Protein AF-A0A933XSS4-F1 (afdb_monomer_lite)

Foldseek 3Di:
DDPVVVVVVVVVVVVVVVCVVVVVVVVVVVVVVVVVVFVVQQCVQVVVLVVLLVVVVVCVVVVNPDPPVSLVVVLVVQQVQPDDAADPDPGGDWDWEDDPQWTFTSADDDHRDRPRLDTHHLPNQACVLANCQNVQDW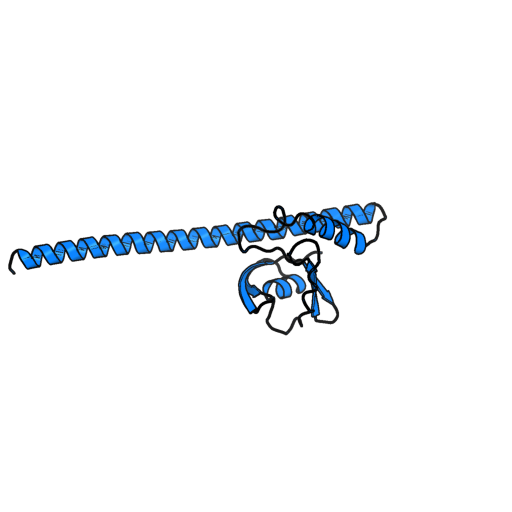GWDFGHHNVRDTDTHTHHHRD

Structure (mmCIF, N/CA/C/O backbone):
data_AF-A0A933XSS4-F1
#
_entry.id   AF-A0A933XSS4-F1
#
loop_
_atom_site.group_PDB
_atom_site.id
_atom_site.type_symbol
_atom_site.label_atom_id
_atom_site.label_alt_id
_atom_site.label_comp_id
_atom_site.label_asym_id
_atom_site.label_entity_id
_atom_site.label_seq_id
_atom_site.pdbx_PDB_ins_code
_atom_site.Cartn_x
_atom_site.Cartn_y
_atom_site.Cartn_z
_atom_site.occupancy
_atom_site.B_iso_or_equiv
_atom_site.auth_seq_id
_atom_site.auth_comp_id
_atom_site.auth_asym_id
_atom_site.auth_atom_id
_atom_site.pdbx_PDB_model_num
ATOM 1 N N . MET A 1 1 ? -39.384 1.639 45.411 1.00 54.41 1 MET A N 1
ATOM 2 C CA . MET A 1 1 ? -38.331 0.917 44.657 1.00 54.41 1 MET A CA 1
ATOM 3 C C . MET A 1 1 ? -37.497 0.108 45.641 1.00 54.41 1 MET A C 1
ATOM 5 O O . MET A 1 1 ? -36.806 0.692 46.465 1.00 54.41 1 MET A O 1
ATOM 9 N N . THR A 1 2 ? -37.630 -1.216 45.622 1.00 59.88 2 THR A N 1
ATOM 10 C CA . THR A 1 2 ? -36.925 -2.168 46.502 1.00 59.88 2 THR A CA 1
ATOM 11 C C . THR A 1 2 ? -35.406 -2.105 46.301 1.00 59.88 2 THR A C 1
ATOM 13 O O . THR A 1 2 ? -34.949 -1.953 45.174 1.00 59.88 2 THR A O 1
ATOM 16 N N . GLY A 1 3 ? -34.599 -2.255 47.360 1.00 71.69 3 GLY A N 1
ATOM 17 C CA . GLY A 1 3 ? -33.126 -2.127 47.297 1.00 71.69 3 GLY A CA 1
ATOM 18 C C . GLY A 1 3 ? -32.446 -2.928 46.170 1.00 71.69 3 GLY A C 1
ATOM 19 O O . GLY A 1 3 ? -31.468 -2.467 45.588 1.00 71.69 3 GLY A O 1
ATOM 20 N N . LYS A 1 4 ? -33.039 -4.060 45.767 1.00 74.88 4 LYS A N 1
ATOM 21 C CA . LYS A 1 4 ? -32.613 -4.883 44.622 1.00 74.88 4 LYS A CA 1
ATOM 22 C C . LYS A 1 4 ? -32.643 -4.150 43.269 1.00 74.88 4 LYS A C 1
ATOM 24 O O . LYS A 1 4 ? -31.709 -4.300 42.490 1.00 74.88 4 LYS A O 1
ATOM 29 N N . THR A 1 5 ? -33.660 -3.326 42.986 1.00 80.50 5 THR A N 1
ATOM 30 C CA . THR A 1 5 ? -33.756 -2.592 41.705 1.00 80.50 5 THR A CA 1
ATOM 31 C C . THR A 1 5 ? -32.757 -1.440 41.629 1.00 80.50 5 THR A C 1
ATOM 33 O O . THR A 1 5 ? -32.263 -1.132 40.552 1.00 80.50 5 THR A O 1
ATOM 36 N N . ARG A 1 6 ? -32.418 -0.823 42.771 1.00 81.75 6 ARG A N 1
ATOM 37 C CA . ARG A 1 6 ? -31.360 0.199 42.847 1.00 81.75 6 ARG A CA 1
ATOM 38 C C . ARG A 1 6 ? -29.975 -0.403 42.606 1.00 81.75 6 ARG A C 1
ATOM 40 O O . ARG A 1 6 ? -29.200 0.171 41.851 1.00 81.75 6 ARG A O 1
ATOM 47 N N . GLY A 1 7 ? -29.696 -1.570 43.191 1.00 87.19 7 GLY A N 1
ATOM 48 C CA . GLY A 1 7 ? -28.447 -2.299 42.947 1.00 87.19 7 GLY A CA 1
ATOM 49 C C . GLY A 1 7 ? -28.279 -2.700 41.479 1.00 87.19 7 GLY A C 1
ATOM 50 O O . GLY A 1 7 ? -27.239 -2.430 40.888 1.00 87.19 7 GLY A O 1
ATOM 51 N N . LEU A 1 8 ? -29.329 -3.254 40.862 1.00 89.44 8 LEU A N 1
ATOM 52 C CA . LEU A 1 8 ? -29.329 -3.605 39.435 1.00 89.44 8 LEU A CA 1
ATOM 53 C C . LEU A 1 8 ? -29.082 -2.395 38.524 1.00 89.44 8 LEU A C 1
ATOM 55 O O . LEU A 1 8 ? -28.307 -2.500 37.578 1.00 89.44 8 LEU A O 1
ATOM 59 N N . LEU A 1 9 ? -29.692 -1.243 38.826 1.00 92.12 9 LEU A N 1
ATOM 60 C CA . LEU A 1 9 ? -29.495 -0.018 38.049 1.00 92.12 9 LEU A CA 1
ATOM 61 C C . LEU A 1 9 ? -28.033 0.457 38.095 1.00 92.12 9 LEU A C 1
ATOM 63 O O . LEU A 1 9 ? -27.469 0.802 37.063 1.00 92.12 9 LEU A O 1
ATOM 67 N N . LEU A 1 10 ? -27.402 0.437 39.274 1.00 92.44 10 LEU A N 1
ATOM 68 C CA . LEU A 1 10 ? -25.999 0.840 39.434 1.00 92.44 10 LEU A CA 1
ATOM 69 C C . LEU A 1 10 ? -25.039 -0.104 38.705 1.00 92.44 10 LEU A C 1
ATOM 71 O O . LEU A 1 10 ? -24.097 0.363 38.067 1.00 92.44 10 LEU A O 1
ATOM 75 N N . ILE A 1 11 ? -25.299 -1.413 38.754 1.00 94.12 11 ILE A N 1
ATOM 76 C CA . ILE A 1 11 ? -24.520 -2.407 38.005 1.00 94.12 11 ILE A CA 1
ATOM 77 C C . ILE A 1 11 ? -24.645 -2.146 36.504 1.00 94.12 11 ILE A C 1
ATOM 79 O O . ILE A 1 11 ? -23.640 -2.127 35.802 1.00 94.12 11 ILE A O 1
ATOM 83 N N . LEU A 1 12 ? -25.857 -1.887 36.010 1.00 95.31 12 LEU A N 1
ATOM 84 C CA . LEU A 1 12 ? -26.089 -1.636 34.589 1.00 95.31 12 LEU A CA 1
ATOM 85 C C . LEU A 1 12 ? -25.390 -0.355 34.112 1.00 95.31 12 LEU A C 1
ATOM 87 O O . LEU A 1 12 ? -24.801 -0.346 33.034 1.00 95.31 12 LEU A O 1
ATOM 91 N N . ILE A 1 13 ? -25.382 0.693 34.941 1.00 95.69 13 ILE A N 1
ATOM 92 C CA . ILE A 1 13 ? -24.642 1.931 34.664 1.00 95.69 13 ILE A CA 1
ATOM 93 C C . ILE A 1 13 ? -23.130 1.667 34.632 1.00 95.69 13 ILE A C 1
ATOM 95 O O . ILE A 1 13 ? -22.476 2.085 33.684 1.00 95.69 13 ILE A O 1
ATOM 99 N N . MET A 1 14 ? -22.578 0.944 35.613 1.00 95.69 14 MET A N 1
ATOM 100 C CA . MET A 1 14 ? -21.150 0.581 35.656 1.00 95.69 14 MET A CA 1
ATOM 101 C C . MET A 1 14 ? -20.717 -0.258 34.447 1.00 95.69 14 MET A C 1
ATOM 103 O O . MET A 1 14 ? -19.660 -0.026 33.864 1.00 95.69 14 MET A O 1
ATOM 107 N N . VAL A 1 15 ? -21.541 -1.229 34.048 1.00 97.06 15 VAL A N 1
ATOM 108 C CA . VAL A 1 15 ? -21.283 -2.049 32.860 1.00 97.06 15 VAL A CA 1
ATOM 109 C C . VAL A 1 15 ? -21.323 -1.173 31.608 1.00 97.06 15 VAL A C 1
ATOM 111 O O . VAL A 1 15 ? -20.397 -1.216 30.802 1.00 97.06 15 VAL A O 1
ATOM 114 N N . GLY A 1 16 ? -22.346 -0.326 31.472 1.00 97.19 16 GLY A N 1
ATOM 115 C CA . GLY A 1 16 ? -22.486 0.587 30.339 1.00 97.19 16 GLY A CA 1
ATOM 116 C C . GLY A 1 16 ? -21.311 1.556 30.195 1.00 97.19 16 GLY A C 1
ATOM 117 O O . GLY A 1 16 ? -20.795 1.726 29.092 1.00 97.19 16 GLY A O 1
ATOM 118 N N . THR A 1 17 ? -20.838 2.149 31.296 1.00 97.00 17 THR A N 1
ATOM 119 C CA . THR A 1 17 ? -19.678 3.052 31.258 1.00 97.00 17 THR A CA 1
ATOM 120 C C . THR A 1 17 ? -18.398 2.311 30.894 1.00 97.00 17 THR A C 1
ATOM 122 O O . THR A 1 17 ? -17.622 2.819 30.088 1.00 97.00 17 THR A O 1
ATOM 125 N N . CYS A 1 18 ? -18.194 1.098 31.414 1.00 96.69 18 CYS A N 1
ATOM 126 C CA . CYS A 1 18 ? -17.037 0.277 31.069 1.00 96.69 18 CYS A CA 1
ATOM 127 C C . CYS A 1 18 ? -17.011 -0.051 29.566 1.00 96.69 18 CYS A C 1
ATOM 129 O O . CYS A 1 18 ? -16.018 0.228 28.895 1.00 96.69 18 CYS A O 1
ATOM 131 N N . PHE A 1 19 ? -18.131 -0.521 29.004 1.00 97.19 19 PHE A N 1
ATOM 132 C CA . PHE A 1 19 ? -18.240 -0.786 27.566 1.00 97.19 19 PHE A CA 1
ATOM 133 C C . PHE A 1 19 ? -18.041 0.469 26.713 1.00 97.19 19 PHE A C 1
ATOM 135 O O . PHE A 1 19 ? -17.357 0.403 25.693 1.00 97.19 19 PHE A O 1
ATOM 142 N N . ALA A 1 20 ? -18.594 1.612 27.125 1.00 96.81 20 ALA A N 1
ATOM 143 C CA . ALA A 1 20 ? -18.435 2.864 26.393 1.00 96.81 20 ALA A CA 1
ATOM 144 C C . ALA A 1 20 ? -16.966 3.313 26.344 1.00 96.81 20 ALA A C 1
ATOM 146 O O . ALA A 1 20 ? -16.462 3.655 25.274 1.00 96.81 20 ALA A O 1
ATOM 147 N N . VAL A 1 21 ? -16.259 3.260 27.478 1.00 97.19 21 VAL A N 1
ATOM 148 C CA . VAL A 1 21 ? -14.840 3.641 27.559 1.00 97.19 21 VAL A CA 1
ATOM 149 C C . VAL A 1 21 ? -13.971 2.683 26.746 1.00 97.19 21 VAL A C 1
ATOM 151 O O . VAL A 1 21 ? -13.146 3.131 25.950 1.00 97.19 21 VAL A O 1
ATOM 154 N N . THR A 1 22 ? -14.176 1.371 26.883 1.00 96.75 22 THR A N 1
ATOM 155 C CA . THR A 1 22 ? -13.418 0.366 26.126 1.00 96.75 22 THR A CA 1
ATOM 156 C C . THR A 1 22 ? -13.694 0.456 24.627 1.00 96.75 22 THR A C 1
ATOM 158 O O . THR A 1 22 ? -12.761 0.370 23.829 1.00 96.75 22 THR A O 1
ATOM 161 N N . GLY A 1 23 ? -14.950 0.658 24.225 1.00 96.56 23 GLY A N 1
ATOM 162 C CA . GLY A 1 23 ? -15.330 0.820 22.823 1.00 96.56 23 GLY A CA 1
ATOM 163 C C . GLY A 1 23 ? -14.694 2.060 22.200 1.00 96.56 23 GLY A C 1
ATOM 164 O O . GLY A 1 23 ? -14.075 1.972 21.141 1.00 96.56 23 GLY A O 1
ATOM 165 N N . LEU A 1 24 ? -14.765 3.200 22.895 1.00 96.50 24 LEU A N 1
ATOM 166 C CA . LEU A 1 24 ? -14.163 4.446 22.427 1.00 96.50 24 LEU A CA 1
ATOM 167 C C . LEU A 1 24 ? -12.635 4.349 22.342 1.00 96.50 24 LEU A C 1
ATOM 169 O O . LEU A 1 24 ? -12.043 4.789 21.359 1.00 96.50 24 LEU A O 1
ATOM 173 N N . SER A 1 25 ? -11.996 3.734 23.339 1.00 95.62 25 SER A N 1
ATOM 174 C CA . SER A 1 25 ? -10.547 3.528 23.348 1.00 95.62 25 SER A CA 1
ATOM 175 C C . SER A 1 25 ? -10.087 2.650 22.181 1.00 95.62 25 SER A C 1
ATOM 177 O O . SER A 1 25 ? -9.169 3.037 21.459 1.00 95.62 25 SER A O 1
ATOM 179 N N . ASN A 1 26 ? -10.768 1.524 21.930 1.00 94.62 26 ASN A N 1
ATOM 180 C CA . ASN A 1 26 ? -10.470 0.665 20.781 1.00 94.62 26 ASN A CA 1
ATOM 181 C C . ASN A 1 26 ? -10.677 1.393 19.451 1.00 94.62 26 ASN A C 1
ATOM 183 O O . ASN A 1 26 ? -9.857 1.255 18.547 1.00 94.62 26 ASN A O 1
ATOM 187 N N . TYR A 1 27 ? -11.739 2.192 19.335 1.00 95.31 27 TYR A N 1
ATOM 188 C CA . TYR A 1 27 ? -12.007 2.965 18.126 1.00 95.31 27 TYR A CA 1
ATOM 189 C C . TYR A 1 27 ? -10.886 3.969 17.826 1.00 95.31 27 TYR A C 1
ATOM 191 O O . TYR A 1 27 ? -10.375 4.010 16.706 1.00 95.31 27 TYR A O 1
ATOM 199 N N . ILE A 1 28 ? -10.461 4.741 18.831 1.00 95.00 28 ILE A N 1
ATOM 200 C CA . ILE A 1 28 ? -9.361 5.703 18.685 1.00 95.00 28 ILE A CA 1
ATOM 201 C C . ILE A 1 28 ? -8.062 4.975 18.331 1.00 95.00 28 ILE A C 1
ATOM 203 O O . ILE A 1 28 ? -7.372 5.378 17.396 1.00 95.00 28 ILE A O 1
ATOM 207 N N . LEU A 1 29 ? -7.746 3.880 19.028 1.00 93.81 29 LEU A N 1
ATOM 208 C CA . LEU A 1 29 ? -6.536 3.102 18.766 1.00 93.81 29 LEU A CA 1
ATOM 209 C C . LEU A 1 29 ? -6.517 2.558 17.334 1.00 93.81 29 LEU A C 1
ATOM 211 O O . LEU A 1 29 ? -5.502 2.659 16.650 1.00 93.81 29 LEU A O 1
ATOM 215 N N . HIS A 1 30 ? -7.646 2.035 16.859 1.00 92.81 30 HIS A N 1
ATOM 216 C CA . HIS A 1 30 ? -7.770 1.516 15.504 1.00 92.81 30 HIS A CA 1
ATOM 217 C C . HIS A 1 30 ? -7.526 2.602 14.447 1.00 92.81 30 HIS A C 1
ATOM 219 O O . HIS A 1 30 ? -6.799 2.372 13.482 1.00 92.81 30 HIS A O 1
ATOM 225 N N . GLN A 1 31 ? -8.076 3.803 14.648 1.00 89.56 31 GLN A N 1
ATOM 226 C CA . GLN A 1 31 ? -7.840 4.941 13.754 1.00 89.56 31 GLN A CA 1
ATOM 227 C C . GLN A 1 31 ? -6.362 5.350 13.730 1.00 89.56 31 GLN A C 1
ATOM 229 O O . GLN A 1 31 ? -5.796 5.545 12.657 1.00 89.56 31 GLN A O 1
ATOM 234 N N . VAL A 1 32 ? -5.715 5.416 14.898 1.00 92.44 32 VAL A N 1
ATOM 235 C CA . VAL A 1 32 ? -4.288 5.759 15.003 1.00 92.44 32 VAL A CA 1
ATOM 236 C C . VAL A 1 32 ? -3.420 4.730 14.285 1.00 92.44 32 VAL A C 1
ATOM 238 O O . VAL A 1 32 ? -2.535 5.107 13.519 1.00 92.44 32 VAL A O 1
ATOM 241 N N . VAL A 1 33 ? -3.685 3.437 14.487 1.00 88.06 33 VAL A N 1
ATOM 242 C CA . VAL A 1 33 ? -2.933 2.367 13.821 1.00 88.06 33 VAL A CA 1
ATOM 243 C C . VAL A 1 33 ? -3.117 2.442 12.308 1.00 88.06 33 VAL A C 1
ATOM 245 O O . VAL A 1 33 ? -2.128 2.361 11.584 1.00 88.06 33 VAL A O 1
ATOM 248 N N . LEU A 1 34 ? -4.344 2.640 11.815 1.00 88.31 34 LEU A N 1
ATOM 249 C CA . LEU A 1 34 ? -4.590 2.782 10.378 1.00 88.31 34 LEU A CA 1
ATOM 250 C C . LEU A 1 34 ? -3.829 3.963 9.777 1.00 88.31 34 LEU A C 1
ATOM 252 O O . LEU A 1 34 ? -3.212 3.814 8.724 1.00 88.31 34 LEU A O 1
ATOM 256 N N . GLU A 1 35 ? -3.833 5.113 10.446 1.00 89.75 35 GLU A N 1
ATOM 257 C CA . GLU A 1 35 ? -3.139 6.297 9.945 1.00 89.75 35 GLU A CA 1
ATOM 258 C C . GLU A 1 35 ? -1.618 6.111 9.947 1.00 89.75 35 GLU A C 1
ATOM 260 O O . GLU A 1 35 ? -0.943 6.419 8.966 1.00 89.75 35 GLU A O 1
ATOM 265 N N . GLN A 1 36 ? -1.073 5.483 10.990 1.00 89.19 36 GLN A N 1
ATOM 266 C CA . GLN A 1 36 ? 0.341 5.109 11.030 1.00 89.19 36 GLN A CA 1
ATOM 267 C C . GLN A 1 36 ? 0.717 4.131 9.909 1.00 89.19 36 GLN A C 1
ATOM 269 O O . GLN A 1 36 ? 1.785 4.270 9.310 1.00 89.19 36 GLN A O 1
ATOM 274 N N . GLN A 1 37 ? -0.144 3.157 9.588 1.00 87.94 37 GLN A N 1
ATOM 275 C CA . GLN A 1 37 ? 0.100 2.251 8.461 1.00 87.94 37 GLN A CA 1
ATOM 276 C C . GLN A 1 37 ? 0.090 2.995 7.122 1.00 87.94 37 GLN A C 1
ATOM 278 O O . GLN A 1 37 ? 0.911 2.684 6.261 1.00 87.94 37 GLN A O 1
ATOM 283 N N . ARG A 1 38 ? -0.783 3.998 6.943 1.00 90.44 38 ARG A N 1
ATOM 284 C CA . ARG A 1 38 ? -0.805 4.832 5.729 1.00 90.44 38 ARG A CA 1
ATOM 285 C C . ARG A 1 38 ? 0.503 5.585 5.527 1.00 90.44 38 ARG A C 1
ATOM 287 O O . ARG A 1 38 ? 1.064 5.520 4.435 1.00 90.44 38 ARG A O 1
ATOM 294 N N . GLU A 1 39 ? 0.993 6.262 6.562 1.00 90.62 39 GLU A N 1
ATOM 295 C CA . GLU A 1 39 ? 2.266 6.990 6.493 1.00 90.62 39 GLU A CA 1
ATOM 296 C C . GLU A 1 39 ? 3.432 6.044 6.207 1.00 90.62 39 GLU A C 1
ATOM 298 O O . GLU A 1 39 ? 4.203 6.263 5.274 1.00 90.62 39 GLU A O 1
ATOM 303 N N . ARG A 1 40 ? 3.495 4.914 6.920 1.00 86.81 40 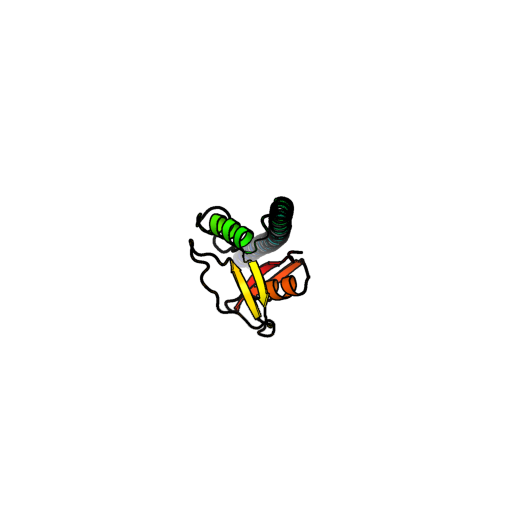ARG A N 1
ATOM 304 C CA . ARG A 1 40 ? 4.536 3.906 6.703 1.00 86.81 40 ARG A CA 1
ATOM 305 C C . ARG A 1 40 ? 4.535 3.370 5.271 1.00 86.81 40 ARG A C 1
ATOM 307 O O . ARG A 1 40 ? 5.598 3.217 4.676 1.00 86.81 40 ARG A O 1
ATOM 314 N N . LEU A 1 41 ? 3.359 3.073 4.720 1.00 88.31 41 LEU A N 1
ATOM 315 C CA . LEU A 1 41 ? 3.208 2.615 3.339 1.00 88.31 41 LEU A CA 1
ATOM 316 C C . LEU A 1 41 ? 3.703 3.665 2.343 1.00 88.31 41 LEU A C 1
ATOM 318 O O . LEU A 1 41 ? 4.415 3.322 1.399 1.00 88.31 41 LEU A O 1
ATOM 322 N N . ARG A 1 42 ? 3.353 4.935 2.564 1.00 90.25 42 ARG A N 1
ATOM 323 C CA . ARG A 1 42 ? 3.792 6.049 1.719 1.00 90.25 42 ARG A CA 1
ATOM 324 C C . ARG A 1 42 ? 5.310 6.182 1.719 1.00 90.25 42 ARG A C 1
ATOM 326 O O . ARG A 1 42 ? 5.914 6.251 0.650 1.00 90.25 42 ARG A O 1
ATOM 333 N N . ASP A 1 43 ? 5.919 6.166 2.899 1.00 88.12 43 ASP A N 1
ATOM 334 C CA . ASP A 1 43 ? 7.370 6.262 3.044 1.00 88.12 43 ASP A CA 1
ATOM 335 C C . ASP A 1 43 ? 8.076 5.081 2.381 1.00 88.12 43 ASP A C 1
ATOM 337 O O . ASP A 1 43 ? 9.064 5.269 1.671 1.00 88.12 43 ASP A O 1
ATOM 341 N N . LEU A 1 44 ? 7.549 3.865 2.552 1.00 85.62 44 LEU A N 1
ATOM 342 C CA . LEU A 1 44 ? 8.085 2.683 1.885 1.00 85.62 44 LEU A CA 1
ATOM 343 C C . LEU A 1 44 ? 8.015 2.826 0.365 1.00 85.62 44 LEU A C 1
ATOM 345 O O . LEU A 1 44 ? 9.048 2.675 -0.283 1.00 85.62 44 LEU A O 1
ATOM 349 N N . ALA A 1 45 ? 6.852 3.150 -0.204 1.00 86.75 45 ALA A N 1
ATOM 350 C CA . ALA A 1 45 ? 6.699 3.297 -1.650 1.00 86.75 45 ALA A CA 1
ATOM 351 C C . ALA A 1 45 ? 7.657 4.361 -2.209 1.00 86.75 45 ALA A C 1
ATOM 353 O O . ALA A 1 45 ? 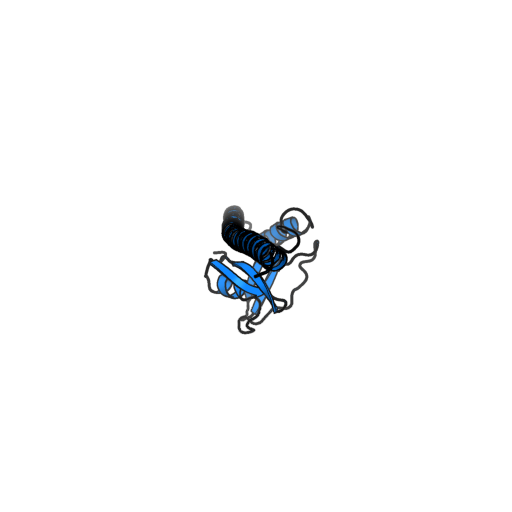8.411 4.095 -3.145 1.00 86.75 45 ALA A O 1
ATOM 354 N N . ARG A 1 46 ? 7.708 5.537 -1.576 1.00 88.38 46 ARG A N 1
ATOM 355 C CA . ARG A 1 46 ? 8.547 6.655 -2.018 1.00 88.38 46 ARG A CA 1
ATOM 356 C C . ARG A 1 46 ? 10.038 6.346 -1.926 1.00 88.38 46 ARG A C 1
ATOM 358 O O . ARG A 1 46 ? 10.794 6.691 -2.834 1.00 88.38 46 ARG A O 1
ATOM 365 N N . ASN A 1 47 ? 10.471 5.703 -0.843 1.00 83.50 47 ASN A N 1
ATOM 366 C CA . ASN A 1 47 ? 11.870 5.322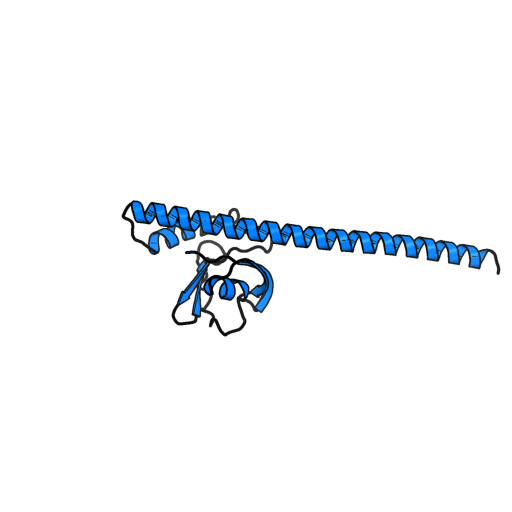 -0.675 1.00 83.50 47 ASN A CA 1
ATOM 367 C C . ASN A 1 47 ? 12.275 4.239 -1.681 1.00 83.50 47 ASN A C 1
ATOM 369 O O . ASN A 1 47 ? 13.350 4.342 -2.262 1.00 83.50 47 ASN A O 1
ATOM 373 N N . HIS A 1 48 ? 11.411 3.256 -1.953 1.00 80.69 48 HIS A N 1
ATOM 374 C CA . HIS A 1 48 ? 11.699 2.217 -2.944 1.00 80.69 48 HIS A CA 1
ATOM 375 C C . HIS A 1 48 ? 11.791 2.778 -4.362 1.00 80.69 48 HIS A C 1
ATOM 377 O O . HIS A 1 48 ? 12.729 2.431 -5.073 1.00 80.69 48 HIS A O 1
ATOM 383 N N . VAL A 1 49 ? 10.890 3.683 -4.759 1.00 83.50 49 VAL A N 1
ATOM 384 C CA . VAL A 1 49 ? 10.985 4.343 -6.072 1.00 83.50 49 VAL A CA 1
ATOM 385 C C . VAL A 1 49 ? 12.305 5.098 -6.208 1.00 83.50 49 VAL A C 1
ATOM 387 O O . VAL A 1 49 ? 13.017 4.894 -7.184 1.00 83.50 49 VAL A O 1
ATOM 390 N N . ARG A 1 50 ? 12.699 5.881 -5.197 1.00 83.56 50 ARG A N 1
ATOM 391 C CA . ARG A 1 50 ? 13.985 6.602 -5.212 1.00 83.56 50 ARG A CA 1
ATOM 392 C C . ARG A 1 50 ? 15.189 5.671 -5.313 1.00 83.56 50 ARG A C 1
ATOM 394 O O . ARG A 1 50 ? 16.161 6.008 -5.982 1.00 83.56 50 ARG A O 1
ATOM 401 N N . LEU A 1 51 ? 15.140 4.515 -4.649 1.00 80.81 51 LEU A N 1
ATOM 402 C CA . LEU A 1 51 ? 16.188 3.502 -4.763 1.00 80.81 51 LEU A CA 1
ATOM 403 C C . LEU A 1 51 ? 16.247 2.940 -6.187 1.00 80.81 51 LEU A C 1
ATOM 405 O O . LEU A 1 51 ? 17.329 2.927 -6.769 1.00 80.81 51 LEU A O 1
ATOM 409 N N . ILE A 1 52 ? 15.102 2.562 -6.766 1.00 76.31 52 ILE A N 1
ATOM 410 C CA . ILE A 1 52 ? 15.006 2.065 -8.149 1.00 76.31 52 ILE A CA 1
ATOM 411 C C . ILE A 1 52 ? 15.553 3.106 -9.137 1.00 76.31 52 ILE A C 1
ATOM 413 O O . ILE A 1 52 ? 16.412 2.778 -9.951 1.00 76.31 52 ILE A O 1
ATOM 417 N N . GLU A 1 53 ? 15.132 4.366 -9.024 1.00 80.12 53 GLU A N 1
ATOM 418 C CA . GLU A 1 53 ? 15.600 5.470 -9.874 1.00 80.12 53 GLU A CA 1
ATOM 419 C C . GLU A 1 53 ? 17.110 5.709 -9.721 1.00 80.12 53 GLU A C 1
ATOM 421 O O . GLU A 1 53 ? 17.815 5.923 -10.707 1.00 80.12 53 GLU A O 1
ATOM 426 N N . SER A 1 54 ? 17.640 5.639 -8.494 1.00 81.50 54 SER A N 1
ATOM 427 C CA . SER A 1 54 ? 19.076 5.821 -8.247 1.00 81.50 54 SER A CA 1
ATOM 428 C C . SER A 1 54 ? 19.930 4.710 -8.861 1.00 81.50 54 SER A C 1
ATOM 430 O O . SER A 1 54 ? 21.002 4.994 -9.400 1.00 81.50 54 SER A O 1
ATOM 432 N N . ILE A 1 55 ? 19.438 3.467 -8.820 1.00 74.50 55 ILE A N 1
ATOM 433 C CA . ILE A 1 55 ? 20.092 2.305 -9.426 1.00 74.50 55 ILE A CA 1
ATOM 434 C C . ILE A 1 55 ? 20.055 2.455 -10.947 1.00 74.50 55 ILE A C 1
ATOM 436 O O . ILE A 1 55 ? 21.105 2.413 -11.585 1.00 74.50 55 ILE A O 1
ATOM 440 N N . ALA A 1 56 ? 18.882 2.755 -11.512 1.00 71.25 56 ALA A N 1
ATOM 441 C CA . ALA A 1 56 ? 18.710 2.967 -12.947 1.00 71.25 56 ALA A CA 1
ATOM 442 C C . ALA A 1 56 ? 19.620 4.088 -13.482 1.00 71.25 56 ALA A C 1
ATOM 444 O O . ALA A 1 56 ? 20.263 3.938 -14.522 1.00 71.25 56 ALA A O 1
ATOM 445 N N . LEU A 1 57 ? 19.743 5.202 -12.749 1.00 76.31 57 LEU A N 1
ATOM 446 C CA . LEU A 1 57 ? 20.628 6.311 -13.112 1.00 76.31 57 LEU A CA 1
ATOM 447 C C . LEU A 1 57 ? 22.113 5.914 -13.070 1.00 76.31 57 LEU A C 1
ATOM 449 O O . LEU A 1 57 ? 22.903 6.391 -13.889 1.00 76.31 57 LEU A O 1
ATOM 453 N N . HIS A 1 58 ? 22.514 5.087 -12.102 1.00 71.06 58 HIS A N 1
ATOM 454 C CA . HIS A 1 58 ? 23.890 4.607 -11.986 1.00 71.06 58 HIS A CA 1
ATOM 455 C C . HIS A 1 58 ? 24.242 3.632 -13.118 1.00 71.06 58 HIS A C 1
ATOM 457 O O . HIS A 1 58 ? 25.290 3.779 -13.746 1.00 71.06 58 HIS A O 1
ATOM 463 N N . GLU A 1 59 ? 23.337 2.705 -13.437 1.00 66.75 59 GLU A N 1
ATOM 464 C CA . GLU A 1 59 ? 23.483 1.738 -14.532 1.00 66.75 59 GLU A CA 1
ATOM 465 C C . GLU A 1 59 ? 23.527 2.431 -15.905 1.00 66.75 59 GLU A C 1
ATOM 467 O O . GLU A 1 59 ? 24.406 2.138 -16.721 1.00 66.75 59 GLU A O 1
ATOM 472 N N . ALA A 1 60 ? 22.679 3.445 -16.120 1.00 66.25 60 ALA A N 1
ATOM 473 C CA . ALA A 1 60 ? 22.697 4.261 -17.334 1.00 66.25 60 ALA A CA 1
ATOM 474 C C . ALA A 1 60 ? 24.038 4.994 -17.532 1.00 66.25 60 ALA A C 1
ATOM 476 O O . ALA A 1 60 ? 24.557 5.059 -18.648 1.00 66.25 60 ALA A O 1
ATOM 477 N N . LYS A 1 61 ? 24.640 5.517 -16.452 1.00 65.56 61 LYS A N 1
ATOM 478 C CA . LYS A 1 61 ? 25.967 6.163 -16.495 1.00 65.56 61 LYS A CA 1
ATOM 479 C C . LYS A 1 61 ? 27.109 5.173 -16.720 1.00 65.56 61 LYS A C 1
ATOM 481 O O . LYS A 1 61 ? 28.123 5.556 -17.295 1.00 65.56 61 LYS A O 1
ATOM 486 N N . ALA A 1 62 ? 26.948 3.923 -16.292 1.00 64.38 62 ALA A N 1
ATOM 487 C CA . ALA A 1 62 ? 27.913 2.849 -16.519 1.00 64.38 62 ALA A CA 1
ATOM 488 C C . ALA A 1 62 ? 27.879 2.296 -17.960 1.00 64.38 62 ALA A C 1
ATOM 490 O O . ALA A 1 62 ? 28.638 1.384 -18.281 1.00 64.38 62 ALA A O 1
ATOM 491 N N . GLY A 1 63 ? 27.015 2.829 -18.836 1.00 56.28 63 GLY A N 1
ATOM 492 C CA . GLY A 1 63 ? 26.871 2.373 -20.222 1.00 56.28 63 GLY A CA 1
ATOM 493 C C . GLY A 1 63 ? 26.155 1.027 -20.357 1.00 56.28 63 GLY A C 1
ATOM 494 O O . GLY A 1 63 ? 26.039 0.506 -21.465 1.00 56.28 63 GLY A O 1
ATOM 495 N N . VAL A 1 64 ? 25.644 0.477 -19.252 1.00 57.62 64 VAL A N 1
ATOM 496 C CA . VAL A 1 64 ? 24.815 -0.728 -19.244 1.00 57.62 64 VAL A CA 1
ATOM 497 C C . VAL A 1 64 ? 23.371 -0.284 -19.461 1.00 57.62 64 VAL A C 1
ATOM 499 O O . VAL A 1 64 ? 22.578 -0.155 -18.535 1.00 57.62 64 VAL A O 1
ATOM 502 N N . LEU A 1 65 ? 23.038 0.030 -20.714 1.00 53.69 65 LEU A N 1
ATOM 503 C CA . LEU A 1 65 ? 21.651 0.221 -21.128 1.00 53.69 65 LEU A CA 1
ATOM 504 C C . LEU A 1 65 ? 20.986 -1.151 -21.154 1.00 53.69 65 LEU A C 1
ATOM 506 O O . LEU A 1 65 ? 21.160 -1.912 -22.102 1.00 53.69 65 LEU A O 1
ATOM 510 N N . GLY A 1 66 ? 20.241 -1.482 -20.109 1.00 53.16 66 GLY A N 1
ATOM 511 C CA . GLY A 1 66 ? 19.512 -2.735 -20.089 1.00 53.16 66 GLY A CA 1
ATOM 512 C C . GLY A 1 66 ? 18.359 -2.683 -19.118 1.00 53.16 66 GLY A C 1
ATOM 513 O O . GLY A 1 66 ? 18.549 -2.861 -17.923 1.00 53.16 66 GLY A O 1
ATOM 514 N N . GLU A 1 67 ? 17.154 -2.528 -19.653 1.00 52.59 67 GLU A N 1
ATOM 515 C CA . GLU A 1 67 ? 15.897 -2.894 -18.990 1.00 52.59 67 GLU A CA 1
ATOM 516 C C . GLU A 1 67 ? 16.006 -4.295 -18.336 1.00 52.59 67 GLU A C 1
ATOM 518 O O . GLU A 1 67 ? 15.469 -4.527 -17.255 1.00 52.59 67 GLU A O 1
ATOM 523 N N . ASP A 1 68 ? 16.822 -5.174 -18.932 1.00 53.19 68 ASP A N 1
ATOM 524 C CA . ASP A 1 68 ? 17.228 -6.485 -18.417 1.00 53.19 68 ASP A CA 1
ATOM 525 C C . ASP A 1 68 ? 18.043 -6.452 -17.116 1.00 53.19 68 ASP A C 1
ATOM 527 O O . ASP A 1 68 ? 17.906 -7.376 -16.322 1.00 53.19 68 ASP A O 1
ATOM 531 N N . LEU A 1 69 ? 18.871 -5.432 -16.855 1.00 55.16 69 LEU A N 1
ATOM 532 C CA . LEU A 1 69 ? 19.635 -5.336 -15.605 1.00 55.16 69 LEU A CA 1
ATOM 533 C C . LEU A 1 69 ? 18.746 -4.860 -14.460 1.00 55.16 69 LEU A C 1
ATOM 535 O O . LEU A 1 69 ? 18.808 -5.438 -13.384 1.00 55.16 69 LEU A O 1
ATOM 539 N N . LEU A 1 70 ? 17.843 -3.905 -14.698 1.00 56.38 70 LEU A N 1
ATOM 540 C CA . LEU A 1 70 ? 16.841 -3.515 -13.706 1.00 56.38 70 LEU A CA 1
ATOM 541 C C . LEU A 1 70 ? 15.944 -4.715 -13.378 1.00 56.38 70 LEU A C 1
ATOM 543 O O . LEU A 1 70 ? 15.753 -5.029 -12.206 1.00 56.38 70 LEU A O 1
ATOM 547 N N . VAL A 1 71 ? 15.473 -5.451 -14.391 1.00 57.22 71 VAL A N 1
ATOM 548 C CA . VAL A 1 71 ? 14.718 -6.699 -14.201 1.00 57.22 71 VAL A CA 1
ATOM 549 C C . VAL A 1 71 ? 15.561 -7.780 -13.512 1.00 57.22 71 VAL A C 1
ATOM 551 O O . VAL A 1 71 ? 15.034 -8.457 -12.639 1.00 57.22 71 VAL A O 1
ATOM 554 N N . ALA A 1 72 ? 16.855 -7.927 -13.814 1.00 54.62 72 ALA A N 1
ATOM 555 C CA . ALA A 1 72 ? 17.739 -8.914 -13.183 1.00 54.62 72 ALA A CA 1
ATOM 556 C C . ALA A 1 72 ? 18.118 -8.556 -11.736 1.00 54.62 72 ALA A C 1
ATOM 558 O O . ALA A 1 72 ? 18.194 -9.435 -10.877 1.00 54.62 72 ALA A O 1
ATOM 559 N N . THR A 1 73 ? 18.316 -7.273 -11.441 1.00 55.97 73 THR A N 1
ATOM 560 C CA . THR A 1 73 ? 18.538 -6.731 -10.097 1.00 55.97 73 THR A CA 1
ATOM 561 C C . THR A 1 73 ? 17.268 -6.908 -9.268 1.00 55.97 73 THR A C 1
ATOM 563 O O . THR A 1 73 ? 17.321 -7.426 -8.153 1.00 55.97 73 THR A O 1
ATOM 566 N N . LEU A 1 74 ? 16.103 -6.596 -9.843 1.00 56.03 74 LEU A N 1
ATOM 567 C CA . LEU A 1 74 ? 14.791 -6.881 -9.260 1.00 56.03 74 LEU A CA 1
ATOM 568 C C . LEU A 1 74 ? 14.548 -8.391 -9.060 1.00 56.03 74 LEU A C 1
ATOM 570 O O . LEU A 1 74 ? 14.037 -8.793 -8.014 1.00 56.03 74 LEU A O 1
ATOM 574 N N . ASP A 1 75 ? 14.959 -9.243 -9.999 1.00 55.31 75 ASP A N 1
ATOM 575 C CA . ASP A 1 75 ? 14.892 -10.707 -9.885 1.00 55.31 75 ASP A CA 1
ATOM 576 C C . ASP A 1 75 ? 15.805 -11.227 -8.761 1.00 55.31 75 ASP A C 1
ATOM 578 O O . ASP A 1 75 ? 15.437 -12.137 -8.016 1.00 55.31 75 ASP A O 1
ATOM 582 N N . HIS A 1 76 ? 16.965 -10.595 -8.550 1.00 51.50 76 HIS A N 1
ATOM 583 C CA . HIS A 1 76 ? 17.852 -10.895 -7.424 1.00 51.50 76 HIS A CA 1
ATOM 584 C C . HIS A 1 76 ? 17.199 -10.559 -6.072 1.00 51.50 76 HIS A C 1
ATOM 586 O O . HIS A 1 76 ? 17.308 -11.343 -5.127 1.00 51.50 76 HIS A O 1
ATOM 592 N N . PHE A 1 77 ? 16.433 -9.464 -5.987 1.00 51.34 77 PHE A N 1
ATOM 593 C CA . PHE A 1 77 ? 15.605 -9.163 -4.809 1.00 51.34 77 PHE A CA 1
ATOM 594 C C . PHE A 1 77 ? 14.461 -10.176 -4.617 1.00 51.34 77 PHE A C 1
ATOM 596 O O . PHE A 1 77 ? 14.123 -10.513 -3.480 1.00 51.34 77 PHE A O 1
ATOM 603 N N . GLY A 1 78 ? 13.897 -10.712 -5.705 1.00 49.62 78 GLY A N 1
ATOM 604 C CA . GLY A 1 78 ? 12.849 -11.742 -5.684 1.00 49.62 78 GLY A CA 1
ATOM 605 C C . GLY A 1 78 ? 13.324 -13.150 -5.289 1.00 49.62 78 GLY A C 1
ATOM 606 O O . GLY A 1 78 ? 12.511 -13.976 -4.862 1.00 49.62 78 GLY A O 1
ATOM 607 N N . LYS A 1 79 ? 14.631 -13.432 -5.387 1.00 46.34 79 LYS A N 1
ATOM 608 C CA . LYS A 1 79 ? 15.242 -14.728 -5.031 1.00 46.34 79 LYS A CA 1
ATOM 609 C C . LYS A 1 79 ? 15.429 -14.954 -3.532 1.00 46.34 79 LYS A C 1
ATOM 611 O O . LYS A 1 79 ? 15.666 -16.092 -3.134 1.00 46.34 79 LYS A O 1
ATOM 616 N N . HIS A 1 80 ? 15.263 -13.927 -2.697 1.00 43.94 80 HIS A N 1
ATOM 617 C CA . HIS A 1 80 ? 15.218 -14.055 -1.238 1.00 43.94 80 HIS A CA 1
ATOM 618 C C . HIS A 1 80 ? 13.761 -13.988 -0.749 1.00 43.94 80 HIS A C 1
ATOM 620 O O . HIS A 1 80 ? 13.266 -12.905 -0.430 1.00 43.94 80 HIS A O 1
ATOM 626 N N . PRO A 1 81 ? 13.047 -15.128 -0.648 1.00 42.53 81 PRO A N 1
ATOM 627 C CA . PRO A 1 81 ? 11.580 -15.162 -0.684 1.00 42.53 81 PRO A CA 1
ATOM 628 C C . PRO A 1 81 ? 10.876 -14.623 0.569 1.00 42.53 81 PRO A C 1
ATOM 630 O O . PRO A 1 81 ? 9.656 -14.715 0.662 1.00 42.53 81 PRO A O 1
ATOM 633 N N . LYS A 1 82 ? 11.609 -14.128 1.576 1.00 41.91 82 LYS A N 1
ATOM 634 C CA . LYS A 1 82 ? 11.032 -13.839 2.898 1.00 41.91 82 LYS A CA 1
ATOM 635 C C . LYS A 1 82 ? 11.397 -12.499 3.525 1.00 41.91 82 LYS A C 1
ATOM 637 O O . LYS A 1 82 ? 10.708 -12.111 4.459 1.00 41.91 82 LYS A O 1
ATOM 642 N N . THR A 1 83 ? 12.418 -11.785 3.051 1.00 40.38 83 THR A N 1
ATOM 643 C CA . THR A 1 83 ? 13.052 -10.784 3.934 1.00 40.38 83 THR A CA 1
ATOM 644 C C . THR A 1 83 ? 12.956 -9.337 3.455 1.00 40.38 83 THR A C 1
ATOM 646 O O . THR A 1 83 ? 13.054 -8.446 4.289 1.00 40.38 83 THR A O 1
ATOM 649 N N . ILE A 1 84 ? 12.746 -9.066 2.158 1.00 43.44 84 ILE A N 1
ATOM 650 C CA . ILE A 1 84 ? 12.897 -7.688 1.636 1.00 43.44 84 ILE A CA 1
ATOM 651 C C . ILE A 1 84 ? 11.613 -7.115 1.009 1.00 43.44 84 ILE A C 1
ATOM 653 O O . ILE A 1 84 ? 11.373 -5.919 1.125 1.00 43.44 84 ILE A O 1
ATOM 657 N N . LEU A 1 85 ? 10.747 -7.936 0.406 1.00 53.59 85 LEU A N 1
ATOM 658 C CA . LEU A 1 85 ? 9.601 -7.437 -0.381 1.00 53.59 85 LEU A CA 1
ATOM 659 C C . LEU A 1 85 ? 8.220 -7.655 0.269 1.00 53.59 85 LEU A C 1
ATOM 661 O O . LEU A 1 85 ? 7.216 -7.152 -0.238 1.00 53.59 85 LEU A O 1
ATOM 665 N N . ASN A 1 86 ? 8.169 -8.380 1.390 1.00 53.56 86 ASN A N 1
ATOM 666 C CA . ASN A 1 86 ? 6.960 -8.552 2.193 1.00 53.56 86 ASN A CA 1
ATOM 667 C C . ASN A 1 86 ? 7.078 -7.693 3.455 1.00 53.56 86 ASN A C 1
ATOM 669 O O . ASN A 1 86 ? 8.025 -7.855 4.224 1.00 53.56 86 ASN A O 1
ATOM 673 N N . PHE A 1 87 ? 6.125 -6.792 3.687 1.00 61.84 87 PHE A N 1
ATOM 674 C CA . PHE A 1 87 ? 6.038 -6.046 4.944 1.00 61.84 87 PHE A CA 1
ATOM 675 C C . PHE A 1 87 ? 4.814 -6.535 5.730 1.00 61.84 87 PHE A C 1
ATOM 677 O O . PHE A 1 87 ? 3.670 -6.193 5.446 1.00 61.84 87 PHE A O 1
ATOM 684 N N . GLY A 1 88 ? 5.060 -7.382 6.729 1.00 59.81 88 GLY A N 1
ATOM 685 C CA . GLY A 1 88 ? 4.000 -8.082 7.462 1.00 59.81 88 GLY A CA 1
ATOM 686 C C . GLY A 1 88 ? 3.475 -9.320 6.724 1.00 59.81 88 GLY A C 1
ATOM 687 O O . GLY A 1 88 ? 4.043 -9.744 5.722 1.00 59.81 88 GLY A O 1
ATOM 688 N N . GLU A 1 89 ? 2.401 -9.920 7.242 1.00 64.69 89 GLU A N 1
ATOM 689 C CA . GLU A 1 89 ? 1.859 -11.190 6.724 1.00 64.69 89 GLU A CA 1
ATOM 690 C C . GLU A 1 89 ? 1.146 -11.044 5.369 1.00 64.69 89 GLU A C 1
ATOM 692 O O . GLU A 1 89 ? 1.099 -11.991 4.588 1.00 64.69 89 GLU A O 1
ATOM 697 N N . THR A 1 90 ? 0.601 -9.859 5.074 1.00 71.06 90 THR A N 1
ATOM 698 C CA . THR A 1 90 ? -0.223 -9.605 3.877 1.00 71.06 90 THR A CA 1
ATOM 699 C C . THR A 1 90 ? 0.351 -8.547 2.936 1.00 71.06 90 THR A C 1
ATOM 701 O O . THR A 1 90 ? -0.138 -8.406 1.813 1.00 71.06 90 THR A O 1
ATOM 704 N N . GLY A 1 91 ? 1.368 -7.796 3.371 1.00 70.69 91 GLY A N 1
ATOM 705 C CA . GLY A 1 91 ? 1.954 -6.710 2.592 1.00 70.69 91 GLY A CA 1
ATOM 706 C C . GLY A 1 91 ? 2.807 -7.246 1.453 1.00 70.69 91 GLY A C 1
ATOM 707 O O . GLY A 1 91 ? 3.747 -8.001 1.691 1.00 70.69 91 GLY A O 1
ATOM 708 N N . LYS A 1 92 ? 2.494 -6.835 0.222 1.00 74.25 92 LYS A N 1
ATOM 709 C CA . LYS A 1 92 ? 3.248 -7.178 -0.990 1.00 74.25 92 LYS A CA 1
ATOM 710 C C . LYS A 1 92 ? 3.670 -5.907 -1.718 1.00 74.25 92 LYS A C 1
ATOM 712 O O . LYS A 1 92 ? 2.892 -4.958 -1.803 1.00 74.25 92 LYS A O 1
ATOM 717 N N . ILE A 1 93 ? 4.872 -5.915 -2.288 1.00 77.06 93 ILE A N 1
ATOM 718 C CA . ILE A 1 93 ? 5.332 -4.890 -3.230 1.00 77.06 93 ILE A CA 1
ATOM 719 C C . ILE A 1 93 ? 5.119 -5.408 -4.652 1.00 77.06 93 ILE A C 1
ATOM 721 O O . ILE A 1 93 ? 5.491 -6.537 -4.972 1.00 77.06 93 ILE A O 1
ATOM 725 N N . LEU A 1 94 ? 4.501 -4.582 -5.495 1.00 80.81 94 LEU A N 1
ATOM 726 C CA . LEU A 1 94 ? 4.271 -4.875 -6.905 1.00 80.81 94 LEU A CA 1
ATOM 727 C C . LEU A 1 94 ? 4.853 -3.751 -7.750 1.00 80.81 94 LEU A C 1
ATOM 729 O O . LEU A 1 94 ? 4.622 -2.576 -7.469 1.00 80.81 94 LEU A O 1
ATOM 733 N N . VAL A 1 95 ? 5.553 -4.127 -8.813 1.00 81.94 95 VAL A N 1
ATOM 734 C CA . VAL A 1 95 ? 6.047 -3.196 -9.829 1.00 81.94 95 VAL A CA 1
ATOM 735 C C . VAL A 1 95 ? 5.405 -3.591 -11.143 1.00 81.94 95 VAL A C 1
ATOM 737 O O . VAL A 1 95 ? 5.382 -4.770 -11.499 1.00 81.94 95 VAL A O 1
ATOM 740 N N . GLY A 1 96 ? 4.860 -2.617 -11.856 1.00 85.38 96 GLY A N 1
ATOM 741 C CA . GLY A 1 96 ? 4.226 -2.843 -13.142 1.00 85.38 96 GLY A CA 1
ATOM 742 C C . GLY A 1 96 ? 4.486 -1.691 -14.090 1.00 85.38 96 GLY A C 1
ATOM 743 O O . GLY A 1 96 ? 4.872 -0.600 -13.674 1.00 85.38 96 GLY A O 1
ATOM 744 N N . ARG A 1 97 ? 4.261 -1.949 -15.372 1.00 86.75 97 ARG A N 1
ATOM 745 C CA . ARG A 1 97 ? 4.330 -0.954 -16.439 1.00 86.75 97 ARG A CA 1
ATOM 746 C C . ARG A 1 97 ? 3.038 -0.945 -17.236 1.00 86.75 97 ARG A C 1
ATOM 748 O O . ARG A 1 97 ? 2.318 -1.942 -17.284 1.00 86.75 97 ARG A O 1
ATOM 755 N N . LEU A 1 98 ? 2.792 0.164 -17.918 1.00 89.06 98 LEU A N 1
ATOM 756 C CA . LEU A 1 98 ? 1.746 0.250 -18.924 1.00 89.06 98 LEU A CA 1
ATOM 757 C C . LEU A 1 98 ? 2.323 -0.172 -20.280 1.00 89.06 98 LEU A C 1
ATOM 759 O O . LEU A 1 98 ? 3.298 0.411 -20.748 1.00 89.06 98 LEU A O 1
ATOM 763 N N . GLN A 1 99 ? 1.717 -1.175 -20.910 1.00 88.31 99 GLN A N 1
ATOM 764 C CA . GLN A 1 99 ? 2.060 -1.635 -22.253 1.00 88.31 99 GLN A CA 1
ATOM 765 C C . GLN A 1 99 ? 0.768 -1.945 -23.010 1.00 88.31 99 GLN A C 1
ATOM 767 O O . GLN A 1 99 ? -0.060 -2.714 -22.531 1.00 88.31 99 GLN A O 1
ATOM 772 N N . GLU A 1 100 ? 0.563 -1.311 -24.168 1.00 88.38 100 GLU A N 1
ATOM 773 C CA . GLU A 1 100 ? -0.628 -1.521 -25.017 1.00 88.38 100 GLU A CA 1
ATOM 774 C C . GLU A 1 100 ? -1.972 -1.365 -24.267 1.00 88.38 100 GLU A C 1
ATOM 776 O O . GLU A 1 100 ? -2.921 -2.121 -24.471 1.00 88.38 100 GLU A O 1
ATOM 781 N N . GLY A 1 101 ? -2.0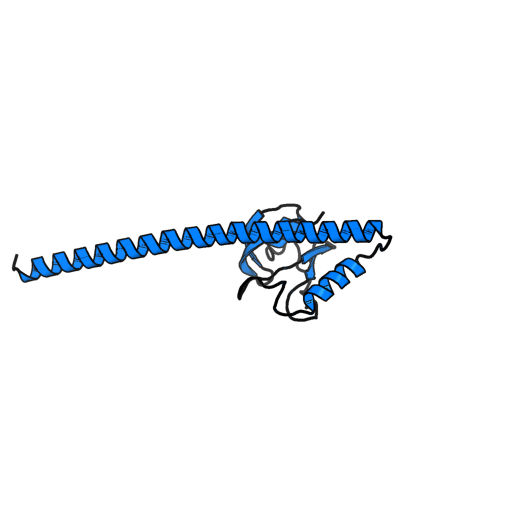57 -0.403 -23.338 1.00 88.50 101 GLY A N 1
ATOM 782 C CA . GLY A 1 101 ? -3.262 -0.176 -22.525 1.00 88.50 101 GLY A CA 1
ATOM 783 C C . GLY A 1 101 ? -3.508 -1.228 -21.433 1.00 88.50 101 GLY A C 1
ATOM 784 O O . GLY A 1 101 ? -4.567 -1.233 -20.799 1.00 88.50 101 GLY A O 1
ATOM 785 N N . LYS A 1 102 ? -2.539 -2.115 -21.189 1.00 90.25 102 LYS A N 1
ATOM 786 C CA . LYS A 1 102 ? -2.580 -3.146 -20.152 1.00 90.25 102 LYS A CA 1
ATOM 787 C C . LYS A 1 102 ? -1.480 -2.922 -19.123 1.00 90.25 102 LYS A C 1
ATOM 789 O O . LYS A 1 102 ? -0.371 -2.498 -19.438 1.00 90.25 102 LYS A O 1
ATOM 794 N N . ILE A 1 103 ? -1.807 -3.237 -17.883 1.00 88.62 103 ILE A N 1
ATOM 795 C CA . ILE A 1 103 ? -0.888 -3.296 -16.760 1.00 88.62 103 ILE A CA 1
ATOM 796 C C . ILE A 1 103 ? -0.137 -4.621 -16.863 1.00 88.62 103 ILE A C 1
ATOM 798 O O . ILE A 1 103 ? -0.733 -5.689 -16.718 1.00 88.62 103 ILE A O 1
ATOM 802 N N . VAL A 1 104 ? 1.163 -4.546 -17.128 1.00 86.19 104 VAL A N 1
ATOM 803 C CA . VAL A 1 104 ? 2.073 -5.693 -17.147 1.00 86.19 104 VAL A CA 1
ATOM 804 C C . VAL A 1 104 ? 2.884 -5.671 -15.860 1.00 86.19 104 VAL A C 1
ATOM 806 O O . VAL A 1 104 ? 3.622 -4.720 -15.604 1.00 86.19 104 VAL A O 1
ATOM 809 N N . PHE A 1 105 ? 2.739 -6.708 -15.040 1.00 81.00 105 PHE A N 1
ATOM 810 C CA . PHE A 1 105 ? 3.465 -6.831 -13.779 1.00 81.00 105 PHE A CA 1
ATOM 811 C C . PHE A 1 105 ? 4.896 -7.296 -14.048 1.00 81.00 105 PHE A C 1
ATOM 813 O O . PHE A 1 105 ? 5.115 -8.375 -14.594 1.00 81.00 105 PHE A O 1
ATOM 820 N N . LEU A 1 106 ? 5.858 -6.469 -13.652 1.00 73.12 106 LEU A N 1
ATOM 821 C CA . LEU A 1 106 ? 7.289 -6.756 -13.725 1.00 73.12 106 LEU A CA 1
ATOM 822 C C . LEU A 1 106 ? 7.758 -7.543 -12.494 1.00 73.12 106 LEU A C 1
ATOM 824 O O . LEU A 1 106 ? 8.677 -8.348 -12.589 1.00 73.12 106 LEU A O 1
ATOM 828 N N . MET A 1 107 ? 7.096 -7.345 -11.347 1.00 67.00 107 MET A N 1
ATOM 829 C CA . MET A 1 107 ? 7.365 -8.060 -10.099 1.00 67.00 107 MET A CA 1
ATOM 830 C C . MET A 1 107 ? 6.064 -8.380 -9.352 1.00 67.00 107 MET A C 1
ATOM 832 O O . MET A 1 107 ? 5.248 -7.490 -9.104 1.00 67.00 107 MET A O 1
ATOM 836 N N . GLY A 1 108 ? 5.914 -9.647 -8.951 1.00 54.19 108 GLY A N 1
ATOM 837 C CA . GLY A 1 108 ? 4.856 -10.146 -8.072 1.00 54.19 108 GLY A CA 1
ATOM 838 C C . GLY A 1 108 ? 5.356 -11.342 -7.256 1.00 54.19 108 GLY A C 1
ATOM 839 O O . GLY A 1 108 ? 5.898 -12.292 -7.813 1.00 54.19 108 GLY A O 1
ATOM 840 N N . LEU A 1 109 ? 5.235 -11.269 -5.930 1.00 49.25 109 LEU A N 1
ATOM 841 C CA . LEU A 1 109 ? 5.802 -12.250 -4.998 1.00 49.25 109 LEU A CA 1
ATOM 842 C C . LEU A 1 109 ? 5.016 -13.565 -4.964 1.00 49.25 109 LEU A C 1
ATOM 844 O O . LEU A 1 109 ? 3.898 -13.588 -4.434 1.00 49.25 109 LEU A O 1
ATOM 848 N N . ASP A 1 110 ? 5.662 -14.621 -5.471 1.00 41.69 110 ASP A N 1
ATOM 849 C CA . ASP A 1 110 ? 6.140 -15.756 -4.663 1.00 41.69 110 ASP A CA 1
ATOM 850 C C . ASP A 1 110 ? 7.418 -16.380 -5.285 1.00 41.69 110 ASP A C 1
ATOM 852 O O . ASP A 1 110 ? 7.381 -16.995 -6.344 1.00 41.69 110 ASP A O 1
ATOM 856 N N . GLY A 1 111 ? 8.563 -16.218 -4.608 1.00 39.31 111 GLY A N 1
ATOM 857 C CA . GLY A 1 111 ? 9.743 -17.096 -4.705 1.00 39.31 111 GLY A CA 1
ATOM 858 C C . GLY A 1 111 ? 10.334 -17.405 -6.089 1.00 39.31 111 GLY A C 1
ATOM 859 O O . GLY A 1 111 ? 10.300 -18.553 -6.527 1.00 39.31 111 GLY A O 1
ATOM 860 N N . GLY A 1 112 ? 10.997 -16.431 -6.720 1.00 34.84 112 GLY A N 1
ATOM 861 C CA . GLY A 1 112 ? 11.946 -16.704 -7.813 1.00 34.84 112 GLY A CA 1
ATOM 862 C C . GLY A 1 112 ? 11.338 -17.085 -9.166 1.00 34.84 112 GLY A C 1
ATOM 863 O O . GLY A 1 112 ? 12.068 -17.385 -10.105 1.00 34.84 112 GLY A O 1
ATOM 864 N N . GLN A 1 113 ? 10.018 -17.033 -9.296 1.00 38.12 113 GLN A N 1
ATOM 865 C CA . GLN A 1 113 ? 9.366 -16.855 -10.582 1.00 38.12 113 GLN A CA 1
ATOM 866 C C . GLN A 1 113 ? 8.586 -15.557 -10.458 1.00 38.12 113 GLN A C 1
ATOM 868 O O . GLN A 1 113 ? 7.742 -15.434 -9.572 1.00 38.12 113 GLN A O 1
ATOM 873 N N . ALA A 1 114 ? 8.859 -14.581 -11.324 1.00 46.00 114 ALA A N 1
ATOM 874 C CA . ALA A 1 114 ? 7.861 -13.578 -11.652 1.00 46.00 114 ALA A CA 1
ATOM 875 C C . ALA A 1 114 ? 6.629 -14.360 -12.120 1.00 46.00 114 ALA A C 1
ATOM 877 O O . ALA A 1 114 ? 6.543 -14.753 -13.284 1.00 46.00 114 ALA A O 1
ATOM 878 N N . ALA A 1 115 ? 5.740 -14.716 -11.189 1.00 45.91 115 ALA A N 1
ATOM 879 C CA . ALA A 1 115 ? 4.487 -15.357 -11.508 1.00 45.91 115 ALA A CA 1
ATOM 880 C C . ALA A 1 115 ? 3.838 -14.393 -12.490 1.00 45.91 115 ALA A C 1
ATOM 882 O O . ALA A 1 115 ? 3.524 -13.265 -12.110 1.00 45.91 115 ALA A O 1
ATOM 883 N N . LYS A 1 116 ? 3.797 -14.792 -13.769 1.00 58.91 116 LYS A N 1
ATOM 884 C CA . LYS A 1 116 ? 3.261 -14.026 -14.893 1.00 58.91 116 LYS A CA 1
ATOM 885 C C . LYS A 1 116 ? 1.799 -13.740 -14.587 1.00 58.91 116 LYS A C 1
ATOM 887 O O . LYS A 1 116 ? 0.909 -14.453 -15.042 1.00 58.91 116 LYS A O 1
ATOM 892 N N . LEU A 1 117 ? 1.559 -12.728 -13.762 1.00 70.50 117 LEU A N 1
ATOM 893 C CA . LEU A 1 117 ? 0.244 -12.180 -13.534 1.00 70.50 117 LEU A CA 1
ATOM 894 C C . LEU A 1 117 ? -0.249 -11.773 -14.919 1.00 70.50 117 LEU A C 1
ATOM 896 O O . LEU A 1 117 ? 0.468 -11.051 -15.625 1.00 70.50 117 LEU A O 1
ATOM 900 N N . PRO A 1 118 ? -1.402 -12.301 -15.358 1.00 76.88 118 PRO A N 1
ATOM 901 C CA . PRO A 1 118 ? -1.901 -11.995 -16.682 1.00 76.88 118 PRO A CA 1
ATOM 902 C C . PRO A 1 118 ? -2.043 -10.474 -16.800 1.00 76.88 118 PRO A C 1
ATOM 904 O O . PRO A 1 118 ? -2.484 -9.838 -15.840 1.00 76.88 118 PRO A O 1
ATOM 907 N N . PRO A 1 119 ? -1.664 -9.874 -17.941 1.00 84.69 119 PRO A N 1
ATOM 908 C CA . PRO A 1 119 ? -1.819 -8.445 -18.131 1.00 84.69 119 PRO A CA 1
ATOM 909 C C . PRO A 1 119 ? -3.274 -8.033 -17.915 1.00 84.69 119 PRO A C 1
ATOM 911 O O . PRO A 1 119 ? -4.185 -8.614 -18.509 1.00 84.69 119 PRO A O 1
ATOM 914 N N . ILE A 1 120 ? -3.489 -7.022 -17.081 1.00 89.38 120 ILE A N 1
ATOM 915 C CA . ILE A 1 120 ? -4.832 -6.550 -16.735 1.00 89.38 120 ILE A CA 1
ATOM 916 C C . ILE A 1 120 ? -5.118 -5.278 -17.536 1.00 89.38 120 ILE A C 1
ATOM 918 O O . ILE A 1 120 ? -4.291 -4.368 -17.517 1.00 89.38 120 ILE A O 1
ATOM 922 N N . PRO A 1 121 ? -6.259 -5.153 -18.237 1.00 92.12 121 PRO A N 1
ATOM 923 C CA . PRO A 1 121 ? -6.623 -3.896 -18.886 1.00 92.12 121 PRO A CA 1
ATOM 924 C C . PRO A 1 121 ? -6.657 -2.745 -17.874 1.00 92.12 121 PRO A C 1
ATOM 926 O O . PRO A 1 121 ? -7.280 -2.881 -16.819 1.00 92.12 121 PRO A O 1
ATOM 929 N N . LEU A 1 122 ? -6.050 -1.600 -18.202 1.00 89.44 122 LEU A N 1
ATOM 930 C CA . LEU A 1 122 ? -6.049 -0.424 -17.318 1.00 89.44 122 LEU A CA 1
ATOM 931 C C . LEU A 1 122 ? -7.482 0.020 -16.960 1.00 89.44 122 LEU A C 1
ATOM 933 O O . LEU A 1 122 ? -7.755 0.423 -15.835 1.00 89.44 122 LEU A O 1
ATOM 937 N N . ALA A 1 123 ? -8.418 -0.141 -17.900 1.00 89.62 123 ALA A N 1
ATOM 938 C CA . ALA A 1 123 ? -9.835 0.186 -17.737 1.00 89.62 123 ALA A CA 1
ATOM 939 C C . ALA A 1 123 ? -10.669 -0.886 -16.997 1.00 89.62 123 ALA A C 1
ATOM 941 O O . ALA A 1 123 ? -11.878 -0.726 -16.866 1.00 89.62 123 ALA A O 1
ATOM 942 N N . SER A 1 124 ? -10.066 -1.985 -16.525 1.00 89.06 124 SER A N 1
ATOM 943 C CA . SER A 1 124 ? -10.798 -3.096 -15.883 1.00 89.06 124 SER A CA 1
ATOM 944 C C . SER A 1 124 ? -11.404 -2.752 -14.517 1.00 89.06 124 SER A C 1
ATOM 946 O O . SER A 1 124 ? -12.248 -3.493 -14.021 1.00 89.06 124 SER A O 1
ATOM 948 N N . GLY A 1 125 ? -10.951 -1.667 -13.881 1.00 89.88 125 GLY A N 1
ATOM 949 C CA . GLY A 1 125 ? -11.326 -1.310 -12.509 1.00 89.88 125 GLY A CA 1
ATOM 950 C C . GLY A 1 125 ? -10.594 -2.106 -11.419 1.00 89.88 125 GLY A C 1
ATOM 951 O O . GLY A 1 125 ? -10.780 -1.806 -10.239 1.00 89.88 125 GLY A O 1
ATOM 952 N N . LEU A 1 126 ? -9.746 -3.070 -11.799 1.00 91.44 126 LEU A N 1
ATOM 953 C CA . LEU A 1 126 ? -8.840 -3.808 -10.915 1.00 91.44 126 LEU A CA 1
ATOM 954 C C . LEU A 1 126 ? -7.491 -3.094 -10.782 1.00 91.44 126 LEU A C 1
ATOM 956 O O . LEU A 1 126 ? -7.153 -2.228 -11.588 1.00 91.44 126 LEU A O 1
ATOM 960 N N . ALA A 1 127 ? -6.706 -3.482 -9.771 1.00 91.50 127 ALA A N 1
ATOM 961 C CA . ALA A 1 127 ? -5.380 -2.916 -9.507 1.00 91.50 127 ALA A CA 1
ATOM 962 C C . ALA A 1 127 ? -5.383 -1.373 -9.459 1.00 91.50 127 ALA A C 1
ATOM 964 O O . ALA A 1 127 ? -4.480 -0.713 -9.977 1.00 91.50 127 ALA A O 1
ATOM 965 N N . GLN A 1 128 ? -6.398 -0.793 -8.814 1.00 95.00 128 GLN A N 1
ATOM 966 C CA . GLN A 1 128 ? -6.645 0.652 -8.787 1.00 95.00 128 GLN A CA 1
ATOM 967 C C . GLN A 1 128 ? -5.441 1.474 -8.294 1.00 95.00 128 GLN A C 1
ATOM 969 O O . GLN A 1 128 ? -5.146 2.499 -8.917 1.00 95.00 128 GLN A O 1
ATOM 974 N N . PRO A 1 129 ? -4.698 1.049 -7.248 1.00 94.12 129 PRO A N 1
ATOM 975 C CA . PRO A 1 129 ? -3.496 1.767 -6.826 1.00 94.12 129 PRO A CA 1
ATOM 976 C C . PRO A 1 129 ? -2.419 1.786 -7.921 1.00 94.12 129 PRO A C 1
ATOM 978 O O . PRO A 1 129 ? -1.806 2.819 -8.176 1.00 94.12 129 PRO A O 1
ATOM 981 N N . MET A 1 130 ? -2.223 0.669 -8.629 1.00 92.19 130 MET A N 1
ATOM 982 C CA . MET A 1 130 ? -1.235 0.583 -9.707 1.00 92.19 130 MET A CA 1
ATOM 983 C C . MET A 1 130 ? -1.653 1.406 -10.926 1.00 92.19 130 MET A C 1
ATOM 985 O O . MET A 1 130 ? -0.821 2.104 -11.493 1.00 92.19 130 MET A O 1
ATOM 989 N N . ALA A 1 131 ? -2.937 1.391 -11.292 1.00 93.88 131 ALA A N 1
ATOM 990 C CA . ALA A 1 131 ? -3.463 2.247 -12.353 1.00 93.88 131 ALA A CA 1
ATOM 991 C C . ALA A 1 131 ? -3.172 3.733 -12.073 1.00 93.88 131 ALA A C 1
ATOM 993 O O . ALA A 1 131 ? -2.677 4.442 -12.944 1.00 93.88 131 ALA A O 1
ATOM 994 N N . ARG A 1 132 ? -3.376 4.187 -10.828 1.00 94.56 132 ARG A N 1
ATOM 995 C CA . ARG A 1 132 ? -3.067 5.564 -10.401 1.00 94.56 132 ARG A CA 1
ATOM 996 C C . ARG A 1 132 ? -1.574 5.893 -10.516 1.00 94.56 132 ARG A C 1
ATOM 998 O O . ARG A 1 132 ? -1.244 6.974 -10.999 1.00 94.56 132 ARG A O 1
ATOM 1005 N N . ALA A 1 133 ? -0.687 4.981 -10.115 1.00 93.75 133 ALA A N 1
ATOM 1006 C CA . ALA A 1 133 ? 0.756 5.156 -10.306 1.00 93.75 133 ALA A CA 1
ATOM 1007 C C . ALA A 1 133 ? 1.140 5.240 -11.789 1.00 93.75 133 ALA A C 1
ATOM 1009 O O . ALA A 1 133 ? 1.916 6.110 -12.172 1.00 93.75 133 ALA A O 1
ATOM 1010 N N . LEU A 1 134 ? 0.557 4.395 -12.643 1.00 92.50 134 LEU A N 1
ATOM 1011 C CA . LEU A 1 134 ? 0.799 4.418 -14.091 1.00 92.50 134 LEU A CA 1
ATOM 1012 C C . LEU A 1 134 ? 0.242 5.677 -14.776 1.00 92.50 134 LEU A C 1
ATOM 1014 O O . LEU A 1 134 ? 0.747 6.078 -15.819 1.00 92.50 134 LEU A O 1
ATOM 1018 N N . GLU A 1 135 ? -0.745 6.339 -14.170 1.00 92.69 135 GLU A N 1
ATOM 1019 C CA . GLU A 1 135 ? -1.215 7.680 -14.551 1.00 92.69 135 GLU A CA 1
ATOM 1020 C C . GLU A 1 135 ? -0.313 8.817 -14.024 1.00 92.69 135 GLU A C 1
ATOM 1022 O O . GLU A 1 135 ? -0.649 9.993 -14.168 1.00 92.69 135 GLU A O 1
ATOM 1027 N N . GLY A 1 136 ? 0.813 8.499 -13.379 1.00 91.88 136 GLY A N 1
ATOM 1028 C CA . GLY A 1 136 ? 1.751 9.487 -12.843 1.00 91.88 136 GLY A CA 1
ATOM 1029 C C . GLY A 1 136 ? 1.350 10.076 -11.488 1.00 91.88 136 GLY A C 1
ATOM 1030 O O . GLY A 1 136 ? 1.906 11.097 -11.082 1.00 91.88 136 GLY A O 1
ATOM 1031 N N . LYS A 1 137 ? 0.378 9.480 -10.786 1.00 94.75 137 LYS A N 1
ATOM 1032 C CA . LYS A 1 137 ? -0.082 9.957 -9.475 1.00 94.75 137 LYS A CA 1
ATOM 1033 C C . LYS A 1 137 ? 0.634 9.223 -8.349 1.00 94.75 137 LYS A C 1
ATOM 1035 O O . LYS A 1 137 ? 0.926 8.038 -8.455 1.00 94.75 137 LYS A O 1
ATOM 1040 N N . SER A 1 138 ? 0.777 9.916 -7.228 1.00 94.12 138 SER A N 1
ATOM 1041 C CA . SER A 1 138 ? 1.292 9.377 -5.969 1.00 94.12 138 SER A CA 1
ATOM 1042 C C . SER A 1 138 ? 0.217 9.435 -4.889 1.00 94.12 138 SER A C 1
ATOM 1044 O O . SER A 1 138 ? -0.659 10.306 -4.933 1.00 94.12 138 SER A O 1
ATOM 1046 N N . GLY A 1 139 ? 0.265 8.541 -3.907 1.00 94.25 139 GLY A N 1
ATOM 1047 C CA . GLY A 1 139 ? -0.623 8.625 -2.753 1.00 94.25 139 GLY A CA 1
ATOM 1048 C C . GLY A 1 139 ? -0.814 7.315 -2.008 1.00 94.25 139 GLY A C 1
ATOM 1049 O O . GLY A 1 139 ? -0.126 6.328 -2.240 1.00 94.25 139 GLY A O 1
ATOM 1050 N N . VAL A 1 140 ? -1.778 7.333 -1.089 1.00 94.69 140 VAL A N 1
ATOM 1051 C CA . VAL A 1 140 ? -2.238 6.157 -0.346 1.00 94.69 140 VAL A CA 1
ATOM 1052 C C . VAL A 1 140 ? -3.740 6.070 -0.516 1.00 94.69 140 VAL A C 1
ATOM 1054 O O . VAL A 1 140 ? -4.433 7.080 -0.391 1.00 94.69 140 VAL A O 1
ATOM 1057 N N . MET A 1 141 ? -4.250 4.880 -0.800 1.00 94.31 141 MET A N 1
ATOM 1058 C CA . MET A 1 141 ? -5.682 4.657 -0.922 1.00 94.31 141 MET A CA 1
ATOM 1059 C C . MET A 1 141 ? -6.078 3.275 -0.435 1.00 94.31 141 MET A C 1
ATOM 1061 O O . MET A 1 141 ? -5.268 2.350 -0.416 1.00 94.31 141 MET A O 1
ATOM 1065 N N . THR A 1 142 ? -7.355 3.147 -0.099 1.00 94.56 142 THR A N 1
ATOM 1066 C CA . THR A 1 142 ? -8.014 1.850 -0.038 1.00 94.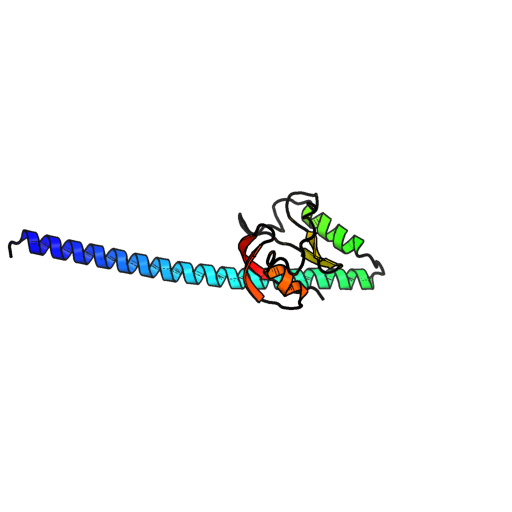56 142 THR A CA 1
ATOM 1067 C C . THR A 1 142 ? -8.673 1.598 -1.393 1.00 94.56 142 THR A C 1
ATOM 1069 O O . THR A 1 142 ? -9.390 2.467 -1.892 1.00 94.56 142 THR A O 1
ATOM 1072 N N . GLY A 1 143 ? -8.381 0.468 -2.031 1.00 93.38 143 GLY A N 1
ATOM 1073 C CA . GLY A 1 143 ? -8.898 0.157 -3.364 1.00 93.38 143 GLY A CA 1
ATOM 1074 C C . GLY A 1 143 ? -8.661 -1.289 -3.771 1.00 93.38 143 GLY A C 1
ATOM 1075 O O . GLY A 1 143 ? -8.000 -2.041 -3.060 1.00 93.38 143 GLY A O 1
ATOM 1076 N N . LEU A 1 144 ? -9.210 -1.681 -4.919 1.00 93.94 144 LEU A N 1
ATOM 1077 C CA . LEU A 1 144 ? -9.119 -3.061 -5.399 1.00 93.94 144 LEU A CA 1
ATOM 1078 C C . LEU A 1 144 ? -7.705 -3.399 -5.885 1.00 93.94 144 LEU A C 1
ATOM 1080 O O . LEU A 1 144 ? -7.138 -2.689 -6.724 1.00 93.94 144 LEU A O 1
ATOM 1084 N N . ASP A 1 145 ? -7.159 -4.512 -5.398 1.00 89.19 145 ASP A N 1
ATOM 1085 C CA . ASP A 1 145 ? -5.936 -5.120 -5.918 1.00 89.19 145 ASP A CA 1
ATOM 1086 C C . ASP A 1 145 ? -6.189 -5.867 -7.246 1.00 89.19 145 ASP A C 1
ATOM 1088 O O . ASP A 1 145 ? -7.274 -5.821 -7.833 1.00 89.19 145 ASP A O 1
ATOM 1092 N N . TYR A 1 146 ? -5.165 -6.549 -7.762 1.00 87.06 146 TYR A N 1
ATOM 1093 C CA . TYR A 1 146 ? -5.268 -7.347 -8.990 1.00 87.06 146 TYR A CA 1
ATOM 1094 C C . TYR A 1 146 ? -6.168 -8.590 -8.844 1.00 87.06 146 TYR A C 1
ATOM 1096 O O . TYR A 1 146 ? -6.559 -9.175 -9.850 1.00 87.06 146 TYR A O 1
ATOM 1104 N N . ARG A 1 147 ? -6.496 -8.999 -7.610 1.00 87.06 147 ARG A N 1
ATOM 1105 C CA . ARG A 1 147 ? -7.410 -10.107 -7.284 1.00 87.06 147 ARG A CA 1
ATOM 1106 C C . ARG A 1 147 ? -8.844 -9.620 -7.061 1.00 87.06 147 ARG A C 1
ATOM 1108 O O . ARG A 1 147 ? -9.717 -10.441 -6.804 1.00 87.06 147 ARG A O 1
ATOM 1115 N N . GLY A 1 148 ? -9.090 -8.310 -7.135 1.00 89.38 148 GLY A N 1
ATOM 1116 C CA . GLY A 1 148 ? -10.386 -7.718 -6.804 1.00 89.38 148 GLY A CA 1
ATOM 1117 C C . GLY A 1 148 ? -10.662 -7.663 -5.301 1.00 89.38 148 GLY A C 1
ATOM 1118 O O . GLY A 1 148 ? -11.819 -7.571 -4.903 1.00 89.38 148 GLY A O 1
ATOM 1119 N N . VAL A 1 149 ? -9.622 -7.728 -4.465 1.00 90.69 149 VAL A N 1
ATOM 1120 C CA . VAL A 1 149 ? -9.728 -7.601 -3.008 1.00 90.69 149 VAL A CA 1
ATOM 1121 C C . VAL A 1 149 ? -9.404 -6.170 -2.605 1.00 90.69 149 VAL A C 1
ATOM 1123 O O . VAL A 1 149 ? -8.449 -5.576 -3.103 1.00 90.69 149 VAL A O 1
ATOM 1126 N N . GLU A 1 150 ? -10.192 -5.609 -1.694 1.00 93.50 150 GLU A N 1
ATOM 1127 C CA . GLU A 1 150 ? -9.942 -4.281 -1.143 1.00 93.50 150 GLU A CA 1
ATOM 1128 C C . GLU A 1 150 ? -8.690 -4.291 -0.252 1.00 93.50 150 GLU A C 1
ATOM 1130 O O . GLU A 1 150 ? -8.590 -5.060 0.706 1.00 93.50 150 GLU A O 1
ATOM 1135 N N . VAL A 1 151 ? -7.717 -3.442 -0.583 1.00 91.31 151 VAL A N 1
ATOM 1136 C CA . VAL A 1 151 ? -6.438 -3.335 0.124 1.00 91.31 151 VAL A CA 1
ATOM 1137 C C . VAL A 1 151 ? -6.095 -1.882 0.411 1.00 91.31 151 VAL A C 1
ATOM 1139 O O . VAL A 1 151 ? -6.408 -0.990 -0.376 1.00 91.31 151 VAL A O 1
ATOM 1142 N N . LEU A 1 152 ? -5.395 -1.649 1.521 1.00 92.75 152 LEU A N 1
ATOM 1143 C CA . LEU A 1 152 ? -4.713 -0.384 1.771 1.00 92.75 152 LEU A CA 1
ATOM 1144 C C . LEU A 1 152 ? -3.358 -0.403 1.057 1.00 92.75 152 LEU A C 1
ATOM 1146 O O . LEU A 1 152 ? -2.505 -1.231 1.376 1.00 92.75 152 LEU A O 1
ATOM 1150 N N . ALA A 1 153 ? -3.151 0.504 0.107 1.00 92.31 153 ALA A N 1
ATOM 1151 C CA . ALA A 1 153 ? -1.945 0.544 -0.709 1.00 92.31 153 ALA A CA 1
ATOM 1152 C C . ALA A 1 153 ? -1.419 1.971 -0.876 1.00 92.31 153 ALA A C 1
ATOM 1154 O O . ALA A 1 153 ? -2.180 2.901 -1.153 1.00 92.31 153 ALA A O 1
ATOM 1155 N N . ALA A 1 154 ? -0.101 2.120 -0.757 1.00 93.94 154 ALA A N 1
ATOM 1156 C CA . ALA A 1 154 ? 0.608 3.271 -1.295 1.00 93.94 154 ALA A CA 1
ATOM 1157 C C . ALA A 1 154 ? 1.034 2.989 -2.734 1.00 93.94 154 ALA A C 1
ATOM 1159 O O . ALA A 1 154 ? 1.387 1.860 -3.076 1.00 93.94 154 ALA A O 1
ATOM 1160 N N . TYR A 1 155 ? 0.996 4.020 -3.564 1.00 93.81 155 TYR A N 1
ATOM 1161 C CA . TYR A 1 155 ? 1.344 3.939 -4.971 1.00 93.81 155 TYR A CA 1
ATOM 1162 C C . TYR A 1 155 ? 2.164 5.168 -5.361 1.00 93.81 155 TYR A C 1
ATOM 1164 O O . TYR A 1 155 ? 1.882 6.284 -4.923 1.00 93.81 155 TYR A O 1
ATOM 1172 N N . GLU A 1 156 ? 3.198 4.947 -6.164 1.00 93.25 156 GLU A N 1
ATOM 1173 C CA . GLU A 1 156 ? 4.147 5.968 -6.601 1.00 93.25 156 GLU A CA 1
ATOM 1174 C C . GLU A 1 156 ? 4.561 5.672 -8.053 1.00 93.25 156 GLU A C 1
ATOM 1176 O O . GLU A 1 156 ? 4.776 4.502 -8.389 1.00 93.25 156 GLU A O 1
ATOM 1181 N N . PRO A 1 157 ? 4.663 6.692 -8.921 1.00 92.69 157 PRO A N 1
ATOM 1182 C CA . PRO A 1 157 ? 5.180 6.532 -10.270 1.00 92.69 157 PRO A CA 1
ATOM 1183 C C . PRO A 1 157 ? 6.709 6.446 -10.242 1.00 92.69 157 PRO A C 1
ATOM 1185 O O . PRO A 1 157 ? 7.356 7.207 -9.527 1.00 92.69 157 PRO A O 1
ATOM 1188 N N . VAL A 1 158 ? 7.279 5.568 -11.065 1.00 85.12 158 VAL A N 1
ATOM 1189 C CA . VAL A 1 158 ? 8.721 5.558 -11.363 1.00 85.12 158 VAL A CA 1
ATOM 1190 C C . VAL A 1 158 ? 8.952 6.434 -12.592 1.00 85.12 158 VAL A C 1
ATOM 1192 O O . VAL A 1 158 ? 8.217 6.285 -13.573 1.00 85.12 158 VAL A O 1
ATOM 1195 N N . LYS A 1 159 ? 9.913 7.360 -12.527 1.00 79.06 159 LYS A N 1
ATOM 1196 C CA . LYS A 1 159 ? 10.216 8.305 -13.613 1.00 79.06 159 LYS A CA 1
ATOM 1197 C C . LYS A 1 159 ? 11.474 7.954 -14.393 1.00 79.06 159 LYS A C 1
ATOM 1199 O O . LYS A 1 159 ? 12.401 7.360 -13.804 1.00 79.06 159 LYS A O 1
#

Radius of gyration: 23.59 Å; chains: 1; bounding box: 66×27×72 Å

Secondary structure (DSSP, 8-state):
--HHHHHHHHHHHHHHHHHHHHHHHHHHHHHHHHHHHHHHHHHHHHHHHHHHHHHHHHHHHTT---HHHHHHHHHHHHTSTTTSSEETTTEE--EEEEETTEEEEEE--STTS---PPPEEGGGS-SHHHHHHHTT--EEEEEE-TTS-EEEEEE----

Sequence (159 aa):
MTGKTRGLLLILIMVGTCFAVTGLSNYILHQVVLEQQRERLRDLARNHVRLIESIALHEAKAGVLGEDLLVATLDHFGKHPKTILNFGETGKILVGRLQEGKIVFLMGLDGGQAAKLPPIPLASGLAQPMARALEGKSGVMTGLDYRGVEVLAAYEPVK

pLDDT: mean 78.78, std 17.42, range [34.84, 97.19]